Protein AF-A0A3D1BT10-F1 (afdb_monomer_lite)

pLDDT: mean 89.66, std 8.04, range [49.69, 96.81]

Sequence (81 aa):
CCGSTYDKKDEKFGHGLVFKEVKRMLNGKCILCQAFPVGLVLPDDQKEDPDAFMKIHLSDENFKGEIQERYDTFISEVSQI

Radius of gyration: 14.57 Å; chains: 1; bounding box: 29×29×35 Å

Structure (mmCIF, N/CA/C/O backbone):
dat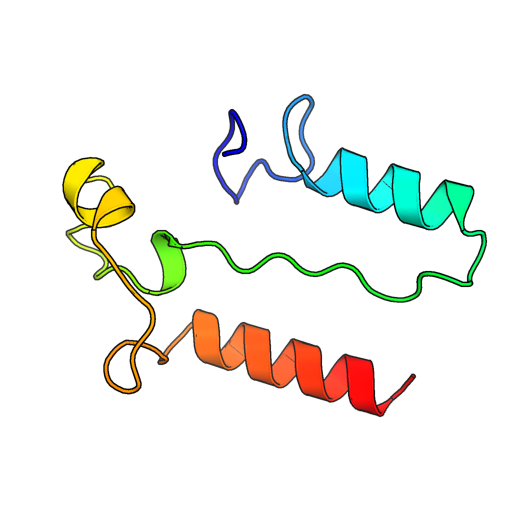a_AF-A0A3D1BT10-F1
#
_entry.id   AF-A0A3D1BT10-F1
#
loop_
_atom_site.group_PDB
_atom_site.id
_atom_site.type_symbol
_atom_site.label_atom_id
_atom_site.label_alt_id
_atom_site.label_comp_id
_atom_site.label_asym_id
_atom_site.label_entity_id
_atom_site.label_seq_id
_atom_site.pdbx_PDB_ins_code
_atom_site.Cartn_x
_atom_site.Cartn_y
_atom_site.Cartn_z
_atom_site.occupancy
_atom_site.B_iso_or_equiv
_atom_site.auth_seq_id
_atom_site.auth_comp_id
_atom_site.auth_asym_id
_atom_site.auth_atom_id
_atom_site.pdbx_PDB_model_num
ATOM 1 N N . CYS A 1 1 ? 0.194 10.232 -6.521 1.00 49.69 1 CYS A N 1
ATOM 2 C CA . CYS A 1 1 ? -0.329 11.573 -6.160 1.00 49.69 1 CYS A CA 1
ATOM 3 C C . CYS A 1 1 ? -0.098 11.928 -4.684 1.00 49.69 1 CYS A C 1
ATOM 5 O O . CYS A 1 1 ? -1.025 12.315 -3.983 1.00 49.69 1 CYS A O 1
ATOM 7 N N . CYS A 1 2 ? 1.148 11.869 -4.214 1.00 57.44 2 CYS A N 1
ATOM 8 C CA . CYS A 1 2 ? 1.582 12.523 -2.977 1.00 57.44 2 CYS A CA 1
ATOM 9 C C . CYS A 1 2 ? 2.894 13.226 -3.332 1.00 57.44 2 CYS A C 1
ATOM 11 O O . CYS A 1 2 ? 3.684 12.646 -4.071 1.00 57.44 2 CYS A O 1
ATOM 13 N N . GLY A 1 3 ? 3.119 14.462 -2.886 1.00 58.25 3 GLY A N 1
ATOM 14 C CA . GLY A 1 3 ? 4.310 15.249 -3.252 1.00 58.25 3 GLY A CA 1
ATOM 15 C C . GLY A 1 3 ? 5.623 14.749 -2.631 1.00 58.25 3 GLY A C 1
ATOM 16 O O . GLY A 1 3 ? 6.567 15.520 -2.506 1.00 58.25 3 GLY A O 1
ATOM 17 N N . SER A 1 4 ? 5.666 13.495 -2.179 1.00 69.94 4 SER A N 1
ATOM 18 C CA . SER A 1 4 ? 6.787 12.861 -1.496 1.00 69.94 4 SER A CA 1
ATOM 19 C C . SER A 1 4 ? 6.869 11.381 -1.870 1.00 69.94 4 SER A C 1
ATOM 21 O O . SER A 1 4 ? 5.861 10.750 -2.203 1.00 69.94 4 SER A O 1
ATOM 23 N N . THR A 1 5 ? 8.069 10.819 -1.764 1.00 81.81 5 THR A N 1
ATOM 24 C CA . THR A 1 5 ? 8.317 9.382 -1.893 1.00 81.81 5 THR A CA 1
ATOM 25 C C . THR A 1 5 ? 7.662 8.599 -0.744 1.00 81.81 5 THR A C 1
ATOM 27 O O . THR A 1 5 ? 7.224 9.178 0.260 1.00 81.81 5 THR A O 1
ATOM 30 N N . TYR A 1 6 ? 7.526 7.278 -0.895 1.00 83.62 6 TYR A N 1
ATOM 31 C CA . TYR A 1 6 ? 6.822 6.438 0.084 1.00 83.62 6 TYR A CA 1
ATOM 32 C C . TYR A 1 6 ? 7.573 6.303 1.417 1.00 83.62 6 TYR A C 1
ATOM 34 O O . TYR A 1 6 ? 6.969 6.274 2.488 1.00 83.62 6 TYR A O 1
ATOM 42 N N . ASP A 1 7 ? 8.895 6.275 1.365 1.00 86.81 7 ASP A N 1
ATOM 43 C CA . ASP A 1 7 ? 9.814 6.381 2.499 1.00 86.81 7 ASP A CA 1
ATOM 44 C C . ASP A 1 7 ? 9.526 7.627 3.355 1.00 86.81 7 ASP A C 1
ATOM 46 O O . ASP A 1 7 ? 9.577 7.552 4.581 1.00 86.81 7 ASP A O 1
ATOM 50 N N . LYS A 1 8 ? 9.065 8.722 2.737 1.00 88.75 8 LYS A N 1
ATOM 51 C CA . LYS A 1 8 ? 8.679 9.978 3.404 1.00 88.75 8 LYS A CA 1
ATOM 52 C C . LYS A 1 8 ? 7.187 10.087 3.724 1.00 88.75 8 LYS A C 1
ATOM 54 O O . LYS A 1 8 ? 6.681 11.180 3.980 1.00 88.75 8 LYS A O 1
ATOM 59 N N . LYS A 1 9 ? 6.447 8.972 3.722 1.00 90.44 9 LYS A N 1
ATOM 60 C CA . LYS A 1 9 ? 4.987 8.954 3.944 1.00 90.44 9 LYS A CA 1
ATOM 61 C C . LYS A 1 9 ? 4.529 9.594 5.255 1.00 90.44 9 LYS A C 1
ATOM 63 O O . LYS A 1 9 ? 3.380 10.010 5.327 1.00 90.44 9 LYS A O 1
ATOM 68 N N . ASP A 1 10 ? 5.388 9.685 6.264 1.00 92.56 10 ASP A N 1
ATOM 69 C CA . ASP A 1 10 ? 5.064 10.268 7.571 1.00 92.56 10 ASP A CA 1
ATOM 70 C C . ASP A 1 10 ? 5.614 11.691 7.776 1.00 92.56 10 ASP A C 1
ATOM 72 O O . ASP A 1 10 ? 5.405 12.278 8.838 1.00 92.56 10 ASP A O 1
ATOM 76 N N . GLU A 1 11 ? 6.297 12.259 6.778 1.00 92.94 11 GLU A N 1
ATOM 77 C CA . GLU A 1 11 ? 6.791 13.638 6.813 1.00 92.94 11 GLU A CA 1
ATOM 78 C C . GLU A 1 11 ? 5.693 14.653 6.445 1.00 92.94 11 GLU A C 1
ATOM 80 O O . GLU A 1 11 ? 4.573 14.288 6.094 1.00 92.94 11 GLU A O 1
ATOM 85 N N . LYS A 1 12 ? 6.021 15.955 6.485 1.00 88.50 12 LYS A N 1
ATOM 86 C CA . LYS A 1 12 ? 5.093 17.095 6.320 1.00 88.50 12 LYS A CA 1
ATOM 87 C C . LYS A 1 12 ? 4.103 16.978 5.147 1.00 88.50 12 LYS A C 1
ATOM 89 O O . LYS A 1 12 ? 2.995 17.494 5.253 1.00 88.50 12 LYS A O 1
ATOM 94 N N . PHE A 1 13 ? 4.496 16.341 4.043 1.00 87.56 13 PHE A N 1
ATOM 95 C CA . PHE A 1 13 ? 3.670 16.185 2.833 1.00 87.56 13 PHE A CA 1
ATOM 96 C C . PHE A 1 13 ? 3.278 14.731 2.531 1.00 87.56 13 PHE A C 1
ATOM 98 O O . PHE A 1 13 ? 2.726 14.442 1.467 1.00 87.56 13 PHE A O 1
ATOM 105 N N . GLY A 1 14 ? 3.567 13.817 3.452 1.00 89.44 14 GLY A N 1
ATOM 106 C CA . GLY A 1 14 ? 3.292 12.401 3.300 1.00 89.44 14 GLY A CA 1
ATOM 107 C C . GLY A 1 14 ? 1.844 12.037 3.644 1.00 89.44 14 GLY A C 1
ATOM 108 O O . GLY A 1 14 ? 1.223 12.593 4.552 1.00 89.44 14 GLY A O 1
ATOM 109 N N . HIS A 1 15 ? 1.293 11.058 2.924 1.00 89.81 15 HIS A N 1
ATOM 110 C CA . HIS A 1 15 ? -0.088 10.592 3.107 1.00 89.81 15 HIS A CA 1
ATOM 111 C C . HIS A 1 15 ? -0.347 9.928 4.470 1.00 89.81 15 HIS A C 1
ATOM 113 O O . HIS A 1 15 ? -1.494 9.861 4.907 1.00 89.81 15 HIS A O 1
ATOM 119 N N . GLY A 1 16 ? 0.690 9.469 5.172 1.00 93.25 16 GLY A N 1
ATOM 120 C CA . GLY A 1 16 ? 0.583 8.904 6.517 1.00 93.25 16 GLY A CA 1
ATOM 121 C C . GLY A 1 16 ? -0.007 9.892 7.525 1.00 93.25 16 GLY A C 1
ATOM 122 O O . GLY A 1 16 ? -0.734 9.485 8.431 1.00 93.25 16 GLY A O 1
ATOM 123 N N . LEU A 1 17 ? 0.197 11.200 7.324 1.00 94.06 17 LEU A N 1
ATOM 124 C CA . LEU A 1 17 ? -0.456 12.237 8.131 1.00 94.06 17 LEU A CA 1
ATOM 125 C C . LEU A 1 17 ? -1.979 12.253 7.936 1.00 94.06 17 LEU A C 1
ATOM 127 O O . LEU A 1 17 ? -2.717 12.424 8.904 1.00 94.06 17 LEU A O 1
ATOM 131 N N . VAL A 1 18 ? -2.456 12.000 6.713 1.00 93.06 18 VAL A N 1
ATOM 132 C CA . VAL A 1 18 ? -3.895 11.889 6.421 1.00 93.06 18 VAL A CA 1
ATOM 133 C C . VAL A 1 18 ? -4.483 10.672 7.130 1.00 93.06 18 VAL A C 1
ATOM 135 O O . VAL A 1 18 ? -5.531 10.777 7.760 1.00 93.06 18 VAL A O 1
ATOM 138 N N . PHE A 1 19 ? -3.794 9.528 7.099 1.00 94.44 19 PHE A N 1
ATOM 139 C CA . PHE A 1 19 ? -4.251 8.324 7.802 1.00 94.44 19 PHE A CA 1
ATOM 140 C C . PHE A 1 19 ? -4.326 8.531 9.317 1.00 94.44 19 PHE A C 1
ATOM 142 O O . PHE A 1 19 ? -5.297 8.107 9.943 1.00 94.44 19 PHE A O 1
ATOM 149 N N . LYS A 1 20 ? -3.344 9.223 9.910 1.00 93.94 20 LYS A N 1
ATOM 150 C CA . LYS A 1 20 ? -3.371 9.595 11.334 1.00 93.94 20 LYS A CA 1
ATOM 151 C C . LYS A 1 20 ? -4.591 10.453 11.664 1.00 93.94 20 LYS A C 1
ATOM 153 O O . LYS A 1 20 ? -5.272 10.184 12.652 1.00 93.94 20 LYS A O 1
ATOM 158 N N . GLU A 1 21 ? -4.896 11.435 10.821 1.00 95.38 21 GLU A N 1
ATOM 159 C CA . GLU A 1 21 ? -6.047 12.314 11.018 1.00 95.38 21 GLU A CA 1
ATOM 160 C C . GLU A 1 21 ? -7.380 11.564 10.896 1.00 95.38 21 GLU A C 1
ATOM 162 O O . GLU A 1 21 ? -8.243 11.692 11.764 1.00 95.38 21 GLU A O 1
ATOM 167 N N . VAL A 1 22 ? -7.525 10.697 9.891 1.00 95.25 22 VAL A N 1
ATOM 168 C CA . VAL A 1 22 ? -8.722 9.856 9.721 1.00 95.25 22 VAL A CA 1
ATOM 169 C C . VAL A 1 22 ? -8.923 8.932 10.924 1.00 95.25 22 VAL A C 1
ATOM 171 O O . VAL A 1 22 ? -10.025 8.871 11.475 1.00 95.25 22 VAL A O 1
ATOM 174 N N . LYS A 1 23 ? -7.864 8.258 11.393 1.00 95.38 23 LYS A N 1
ATOM 175 C CA . LYS A 1 23 ? -7.925 7.407 12.594 1.00 95.38 23 LYS A CA 1
ATOM 176 C C . LYS A 1 23 ? -8.341 8.199 13.835 1.00 95.38 23 LYS A C 1
ATOM 178 O O . LYS A 1 23 ? -9.176 7.725 14.606 1.00 95.38 23 LYS A O 1
ATOM 183 N N . ARG A 1 24 ? -7.815 9.419 14.000 1.00 95.50 24 ARG A N 1
ATOM 184 C CA . ARG A 1 24 ? -8.174 10.334 15.095 1.00 95.50 24 ARG A CA 1
ATOM 185 C C . ARG A 1 24 ? -9.651 10.729 15.041 1.00 95.50 24 ARG A C 1
ATOM 187 O O . ARG A 1 24 ? -10.337 10.638 16.054 1.00 95.50 24 ARG A O 1
ATOM 194 N N . MET A 1 25 ? -10.149 11.138 13.874 1.00 96.81 25 MET A N 1
ATOM 195 C CA . MET A 1 25 ? -11.548 11.544 13.681 1.00 96.81 25 MET A CA 1
ATOM 196 C C . MET A 1 25 ? -12.533 10.397 13.926 1.00 96.81 25 MET A C 1
ATOM 198 O O . MET A 1 25 ? -13.619 10.6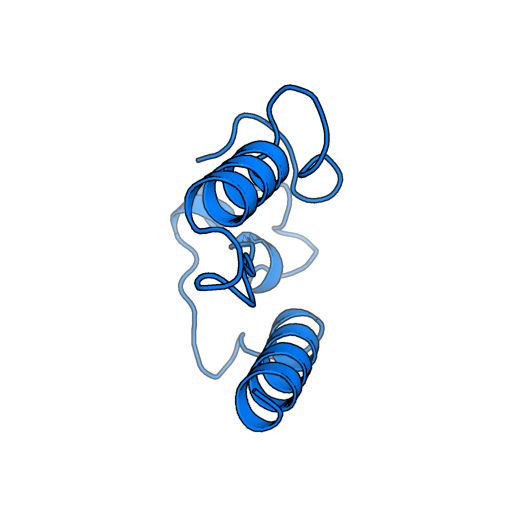15 14.459 1.00 96.81 25 MET A O 1
ATOM 202 N N . LEU A 1 26 ? -12.160 9.178 13.536 1.00 95.81 26 LEU A N 1
ATOM 203 C CA . LEU A 1 26 ? -13.028 8.004 13.616 1.00 95.81 26 LEU A CA 1
ATOM 204 C C . LEU A 1 26 ? -12.949 7.268 14.961 1.00 95.81 26 LEU A C 1
ATOM 206 O O . LEU A 1 26 ? -13.730 6.342 15.171 1.00 95.81 26 LEU A O 1
ATOM 210 N N . ASN A 1 27 ? -12.060 7.693 15.867 1.00 91.38 27 ASN A N 1
ATOM 211 C CA . ASN A 1 27 ? -11.978 7.280 17.273 1.00 91.38 27 ASN A CA 1
ATOM 212 C C . ASN A 1 27 ? -12.208 5.771 17.495 1.00 91.38 27 ASN A C 1
ATOM 214 O O . ASN A 1 27 ? -13.171 5.357 18.139 1.00 91.38 27 ASN A O 1
ATOM 218 N N . GLY A 1 28 ? -11.351 4.946 16.891 1.00 87.62 28 G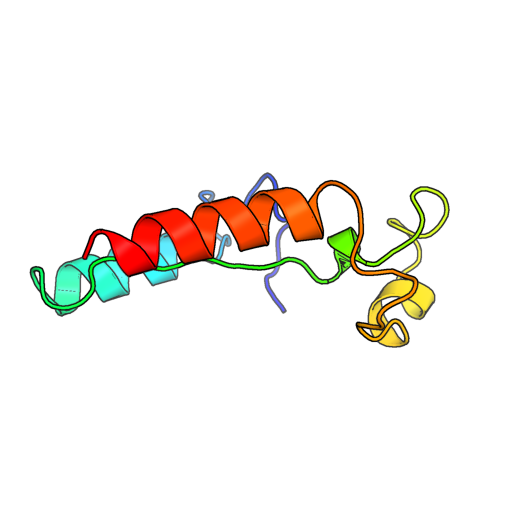LY A N 1
ATOM 219 C CA . GLY A 1 28 ? -11.399 3.485 17.019 1.00 87.62 28 GLY A CA 1
ATOM 220 C C . GLY A 1 28 ? -12.278 2.762 15.994 1.00 87.62 28 GLY A C 1
ATOM 221 O O . GLY A 1 28 ? -12.140 1.556 15.841 1.00 87.62 28 GLY A O 1
ATOM 222 N N . LYS A 1 29 ? -13.119 3.467 15.222 1.00 91.38 29 LYS A N 1
ATOM 223 C CA . LYS A 1 29 ? -13.865 2.851 14.103 1.00 91.38 29 LYS A CA 1
ATOM 224 C C . LYS A 1 29 ? -12.993 2.585 12.874 1.00 91.38 29 LYS A C 1
ATOM 226 O O . LYS A 1 29 ? -13.330 1.743 12.053 1.00 91.38 29 LYS A O 1
ATOM 231 N N . CYS A 1 30 ? -11.890 3.319 12.729 1.00 92.38 30 CYS A N 1
ATOM 232 C CA . CYS A 1 30 ? -10.892 3.079 11.692 1.00 92.38 30 CYS A CA 1
ATOM 233 C C . CYS A 1 30 ? -9.670 2.415 12.315 1.00 92.38 30 CYS A C 1
ATOM 235 O O . CYS A 1 30 ? -8.867 3.065 12.985 1.00 92.38 30 CYS A O 1
ATOM 237 N N . ILE A 1 31 ? -9.571 1.106 12.108 1.00 89.38 31 ILE A N 1
ATOM 238 C CA . ILE A 1 31 ? -8.585 0.254 12.775 1.00 89.38 31 ILE A CA 1
ATOM 2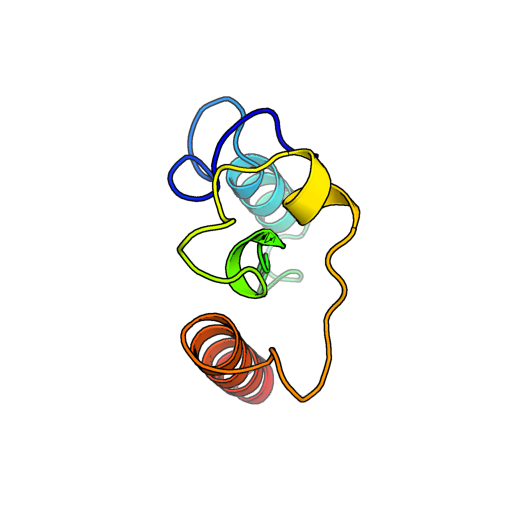39 C C . ILE A 1 31 ? -7.292 0.205 11.942 1.00 89.38 31 ILE A C 1
ATOM 241 O O . ILE A 1 31 ? -6.197 0.439 12.462 1.00 89.38 31 ILE A O 1
AT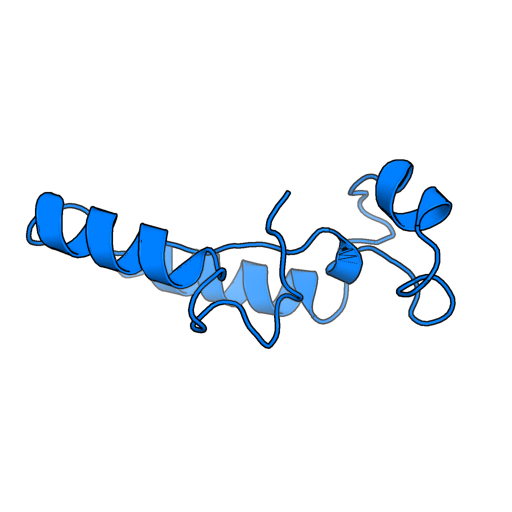OM 245 N N . LEU A 1 32 ? -7.417 0.067 10.617 1.00 91.88 32 LEU A N 1
ATOM 246 C CA . LEU A 1 32 ? -6.292 -0.042 9.687 1.00 91.88 32 LEU A CA 1
ATOM 247 C C . LEU A 1 32 ? -6.396 0.952 8.517 1.00 91.88 32 LEU A C 1
ATOM 249 O O . LEU A 1 32 ? -7.471 1.194 7.973 1.00 91.88 32 LEU A O 1
ATOM 253 N N . CYS A 1 33 ? -5.252 1.520 8.125 1.00 92.31 33 CYS A N 1
ATOM 254 C CA . CYS A 1 33 ? -5.068 2.270 6.882 1.00 92.31 33 CYS A CA 1
ATOM 255 C C . CYS A 1 33 ? -3.735 1.830 6.286 1.00 92.31 33 CYS A C 1
ATOM 257 O O . CYS A 1 33 ? -2.705 2.010 6.934 1.00 92.31 33 CYS A O 1
ATOM 259 N N . GLN A 1 34 ? -3.753 1.286 5.073 1.00 91.06 34 GLN A N 1
ATOM 260 C CA . GLN A 1 34 ? -2.556 0.794 4.403 1.00 91.06 34 GLN A CA 1
ATOM 261 C C . GLN A 1 34 ? -2.517 1.328 2.973 1.00 91.06 34 GLN A C 1
ATOM 263 O O . GLN A 1 34 ? -3.508 1.270 2.249 1.00 91.06 34 GLN A O 1
ATOM 268 N N . ALA A 1 35 ? -1.361 1.856 2.574 1.00 91.50 35 ALA A N 1
ATOM 269 C CA . ALA A 1 35 ? -1.098 2.258 1.199 1.00 91.50 35 ALA A CA 1
ATOM 270 C C . ALA A 1 35 ? -0.209 1.221 0.504 1.00 91.50 35 ALA A C 1
ATOM 272 O O . ALA A 1 35 ? 0.729 0.693 1.111 1.00 91.50 35 ALA A O 1
ATOM 273 N N . PHE A 1 36 ? -0.488 0.999 -0.780 1.00 92.00 36 PHE A N 1
ATOM 274 C CA . PHE A 1 36 ? 0.287 0.163 -1.692 1.00 92.00 36 PHE A CA 1
ATOM 275 C C . PHE A 1 36 ? 0.860 1.056 -2.802 1.00 92.00 36 PHE A C 1
ATOM 277 O O . PHE A 1 36 ? 0.117 1.485 -3.687 1.00 92.00 36 PHE A O 1
ATOM 284 N N . PRO A 1 37 ? 2.148 1.431 -2.732 1.00 89.00 37 PRO A N 1
ATOM 285 C CA . PRO A 1 37 ? 2.778 2.272 -3.744 1.00 89.00 37 PRO A CA 1
ATOM 286 C C . PRO A 1 37 ? 2.817 1.589 -5.107 1.00 89.00 37 PRO A C 1
ATOM 288 O O . PRO A 1 37 ? 3.233 0.441 -5.214 1.00 89.00 37 PRO A O 1
ATOM 291 N N . VAL A 1 38 ? 2.486 2.338 -6.159 1.00 87.81 38 VAL A N 1
ATOM 292 C CA . VAL A 1 38 ? 2.580 1.863 -7.551 1.00 87.81 38 VAL A CA 1
ATOM 293 C C . VAL A 1 38 ? 4.006 1.422 -7.902 1.00 87.81 38 VAL A C 1
ATOM 295 O O . VAL A 1 38 ? 4.193 0.458 -8.628 1.00 87.81 38 VAL A O 1
ATOM 298 N N . GLY A 1 39 ? 5.029 2.046 -7.311 1.00 88.75 39 GLY A N 1
ATOM 299 C CA . GLY A 1 39 ? 6.422 1.646 -7.527 1.00 88.75 39 GLY A CA 1
ATOM 300 C C . GLY A 1 39 ? 6.770 0.224 -7.068 1.00 88.75 39 GLY A C 1
ATOM 301 O O . GLY A 1 39 ? 7.832 -0.267 -7.431 1.00 88.75 39 GLY A O 1
ATOM 302 N N . LEU A 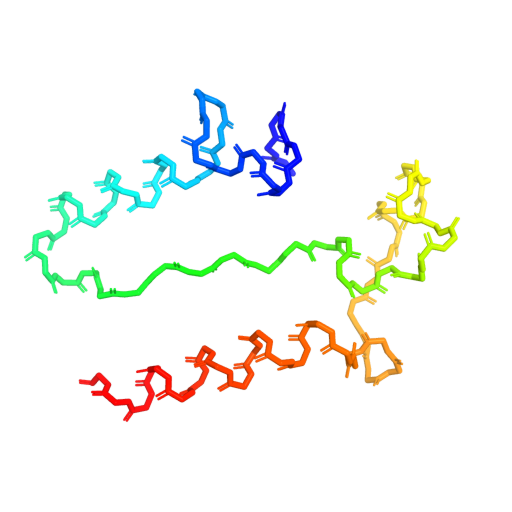1 40 ? 5.903 -0.454 -6.305 1.00 90.88 40 LEU A N 1
ATOM 303 C CA . LEU A 1 40 ? 6.125 -1.853 -5.929 1.00 90.88 40 LEU A CA 1
ATOM 304 C C . LEU A 1 40 ? 5.851 -2.846 -7.064 1.00 90.88 40 LEU A C 1
ATOM 306 O O . LEU A 1 40 ? 6.326 -3.972 -6.988 1.00 90.88 40 LEU A O 1
ATOM 310 N N . VAL A 1 41 ? 5.091 -2.448 -8.089 1.00 92.56 41 VAL A N 1
ATOM 311 C CA . VAL A 1 41 ? 4.847 -3.281 -9.282 1.00 92.56 41 VAL A CA 1
ATOM 312 C C . VAL A 1 41 ? 5.795 -2.949 -10.435 1.00 92.56 41 VAL A C 1
ATOM 314 O O . VAL A 1 41 ? 5.707 -3.559 -11.500 1.00 92.56 41 VAL A O 1
ATOM 317 N N . LEU A 1 42 ? 6.690 -1.975 -10.238 1.00 91.44 42 LEU A N 1
ATOM 318 C CA . LEU A 1 42 ? 7.720 -1.629 -11.210 1.00 91.44 42 LEU A CA 1
ATOM 319 C C . LEU A 1 42 ? 8.956 -2.514 -11.026 1.00 91.44 42 LEU A C 1
ATOM 321 O O . LEU A 1 42 ? 9.395 -2.719 -9.889 1.00 91.44 42 LEU A O 1
ATOM 325 N N . PRO A 1 43 ? 9.568 -2.962 -12.133 1.00 88.19 43 PRO A N 1
ATOM 326 C CA . PRO A 1 43 ? 10.944 -3.440 -12.131 1.00 88.19 43 PRO A CA 1
ATOM 327 C C . PRO A 1 43 ? 11.896 -2.425 -11.480 1.00 88.19 43 PRO A C 1
ATOM 329 O O . PRO A 1 43 ? 11.708 -1.215 -11.625 1.00 88.19 43 PRO A O 1
ATOM 332 N N . ASP A 1 44 ? 12.922 -2.905 -10.771 1.00 85.69 44 ASP A N 1
ATOM 333 C CA . ASP A 1 44 ? 13.856 -2.047 -10.026 1.00 85.69 44 ASP A CA 1
ATOM 334 C C . ASP A 1 44 ? 14.563 -1.013 -10.916 1.00 85.69 44 ASP A C 1
ATOM 336 O O . ASP A 1 44 ? 14.768 0.125 -10.496 1.00 85.69 44 ASP A O 1
ATOM 340 N N . ASP A 1 45 ? 14.871 -1.385 -12.157 1.00 88.81 45 ASP A N 1
ATOM 341 C CA . ASP A 1 45 ? 15.498 -0.534 -13.173 1.00 88.81 45 ASP A CA 1
ATOM 342 C C . ASP A 1 45 ? 14.563 0.553 -13.732 1.00 88.81 45 ASP A C 1
ATOM 344 O O . ASP A 1 45 ? 15.027 1.475 -14.399 1.00 88.81 45 ASP A O 1
ATOM 348 N N . GLN A 1 46 ? 13.262 0.480 -13.439 1.00 88.56 46 GLN A N 1
ATOM 349 C CA . GLN A 1 46 ? 12.239 1.417 -13.920 1.00 88.56 46 GLN A CA 1
ATOM 350 C C . GLN A 1 46 ? 11.599 2.241 -12.796 1.00 88.56 46 GLN A C 1
ATOM 352 O O . GLN A 1 46 ? 10.728 3.068 -13.058 1.00 88.56 46 GLN A O 1
ATOM 357 N N . LYS A 1 47 ? 12.021 2.061 -11.537 1.00 82.69 47 LYS A N 1
ATOM 358 C CA . LYS A 1 47 ? 11.438 2.770 -10.382 1.00 82.69 47 LYS A CA 1
ATOM 359 C C . LYS A 1 47 ? 11.603 4.291 -10.436 1.00 82.69 47 LYS A C 1
ATOM 361 O O . LYS A 1 47 ? 10.788 5.003 -9.852 1.00 82.69 47 LYS A O 1
ATOM 366 N N . GLU A 1 48 ? 12.632 4.777 -11.125 1.00 83.00 48 GLU A N 1
ATOM 367 C CA . GLU A 1 48 ? 12.893 6.208 -11.317 1.00 83.00 48 GLU A CA 1
ATOM 368 C C . GLU A 1 48 ? 12.343 6.755 -12.645 1.00 83.00 48 GLU A C 1
ATOM 370 O O . GLU A 1 48 ? 12.404 7.964 -12.861 1.00 83.00 48 GLU A O 1
ATOM 375 N N . ASP A 1 49 ? 11.783 5.904 -13.518 1.00 86.94 49 ASP A N 1
ATOM 376 C CA . ASP A 1 49 ? 11.204 6.314 -14.801 1.00 86.94 49 ASP A CA 1
ATOM 377 C C . ASP A 1 49 ? 9.758 6.822 -14.600 1.00 86.94 49 ASP A C 1
ATOM 379 O O . ASP A 1 49 ? 8.850 6.035 -14.291 1.00 86.94 49 ASP A O 1
ATOM 383 N N . PRO A 1 50 ? 9.500 8.132 -14.795 1.00 86.19 50 PRO A N 1
ATOM 384 C CA . PRO A 1 50 ? 8.168 8.699 -14.614 1.00 86.19 50 PRO A CA 1
ATOM 385 C C . PRO A 1 50 ? 7.135 8.140 -15.600 1.00 86.19 50 PRO A C 1
ATOM 387 O O . PRO A 1 50 ? 5.966 7.991 -15.239 1.00 86.19 50 PRO A O 1
ATOM 390 N N . ASP A 1 51 ? 7.538 7.817 -16.830 1.00 89.19 51 ASP A N 1
ATOM 391 C CA . ASP A 1 51 ? 6.637 7.284 -17.852 1.00 89.19 51 ASP A CA 1
ATOM 392 C C . ASP A 1 51 ? 6.272 5.833 -17.548 1.00 89.19 51 ASP A C 1
ATOM 394 O O . ASP A 1 51 ? 5.104 5.450 -17.689 1.00 89.19 51 ASP A O 1
ATOM 398 N N . ALA A 1 52 ? 7.244 5.033 -17.099 1.00 88.69 52 ALA A N 1
ATOM 399 C CA . ALA A 1 52 ? 6.989 3.671 -16.641 1.00 88.69 52 ALA A CA 1
ATOM 400 C C . ALA A 1 52 ? 6.021 3.678 -15.450 1.00 88.69 52 ALA A C 1
ATOM 402 O O . ALA A 1 52 ? 5.022 2.955 -15.461 1.00 88.69 52 ALA A O 1
ATOM 403 N N . PHE A 1 53 ? 6.240 4.566 -14.475 1.00 86.44 53 PHE A N 1
ATOM 404 C CA . PHE A 1 53 ? 5.363 4.729 -13.313 1.00 86.44 53 PHE A CA 1
ATOM 405 C C . PHE A 1 53 ? 3.918 5.082 -13.685 1.00 86.44 53 PHE A C 1
ATOM 407 O O . PHE A 1 53 ? 2.982 4.633 -13.026 1.00 86.44 53 PHE A O 1
ATOM 414 N N . MET A 1 54 ? 3.715 5.876 -14.738 1.00 86.38 54 MET A N 1
ATOM 415 C CA . MET A 1 54 ? 2.375 6.270 -15.186 1.00 86.38 54 MET A CA 1
ATOM 416 C C . MET A 1 54 ? 1.665 5.190 -16.014 1.00 86.38 54 MET A C 1
ATOM 418 O O . MET A 1 54 ? 0.436 5.198 -16.086 1.00 86.38 54 MET A O 1
ATOM 422 N N . LYS A 1 55 ? 2.410 4.286 -16.661 1.00 90.44 55 LYS A N 1
ATOM 423 C CA . LYS A 1 55 ? 1.863 3.249 -17.556 1.00 90.44 55 LYS A CA 1
ATOM 424 C C . LYS A 1 55 ? 1.737 1.877 -16.900 1.00 90.44 55 LYS A C 1
ATOM 426 O O . LYS A 1 55 ? 0.992 1.039 -17.412 1.00 90.44 55 LYS A O 1
ATOM 431 N N . ILE A 1 56 ? 2.464 1.622 -15.814 1.00 90.94 56 ILE A N 1
ATOM 432 C CA . ILE A 1 56 ? 2.447 0.328 -15.133 1.00 90.94 56 ILE A CA 1
ATOM 433 C C . ILE A 1 56 ? 1.058 0.034 -14.556 1.00 90.94 56 ILE A C 1
ATOM 435 O O . ILE A 1 56 ? 0.397 0.898 -13.982 1.00 90.94 56 ILE A O 1
ATOM 439 N N . HIS A 1 57 ? 0.622 -1.210 -14.713 1.00 91.38 57 HIS A N 1
ATOM 440 C CA . HIS A 1 57 ? -0.613 -1.726 -14.136 1.00 91.38 57 HIS A CA 1
ATOM 441 C C . HIS A 1 57 ? -0.300 -3.008 -13.379 1.00 91.38 57 HIS A C 1
ATOM 443 O O . HIS A 1 57 ? 0.576 -3.770 -13.785 1.00 91.38 57 HIS A O 1
ATOM 449 N N . LEU A 1 58 ? -1.019 -3.243 -12.284 1.00 93.38 58 LEU A N 1
ATOM 450 C CA . LEU A 1 58 ? -0.930 -4.495 -11.543 1.00 93.38 58 LEU A CA 1
ATOM 451 C C . LEU A 1 58 ? -1.377 -5.667 -12.435 1.00 93.38 58 LEU A C 1
ATOM 453 O O . LEU A 1 58 ? -2.407 -5.581 -13.103 1.00 93.38 58 LEU A O 1
ATOM 457 N N . SER A 1 59 ? -0.614 -6.752 -12.419 1.00 94.44 59 SER A N 1
ATOM 458 C CA . SER A 1 59 ? -0.895 -8.015 -13.098 1.00 94.44 59 SER A CA 1
ATOM 459 C C . SER A 1 59 ? -0.383 -9.185 -12.258 1.00 94.44 59 SER A C 1
ATOM 461 O O . SER A 1 59 ? 0.438 -9.005 -11.358 1.00 94.44 59 SER A O 1
ATOM 463 N N . ASP A 1 60 ? -0.807 -10.405 -12.584 1.00 94.81 60 ASP A N 1
ATOM 464 C CA . ASP A 1 60 ? -0.308 -11.612 -11.910 1.00 94.81 60 ASP A CA 1
ATOM 465 C C . ASP A 1 60 ? 1.217 -11.770 -12.060 1.00 94.81 60 ASP A C 1
ATOM 467 O O . ASP A 1 60 ? 1.890 -12.327 -11.196 1.00 94.81 60 ASP A O 1
ATOM 471 N N . GLU A 1 61 ? 1.794 -11.239 -13.142 1.00 94.50 61 GLU A N 1
ATOM 472 C CA . GLU A 1 61 ? 3.230 -11.329 -13.412 1.00 94.50 61 GLU A CA 1
ATOM 473 C C . GLU A 1 61 ? 4.074 -10.408 -12.522 1.00 94.50 61 GLU A C 1
ATOM 475 O O . GLU A 1 61 ? 5.239 -10.729 -12.247 1.00 94.50 61 GLU A O 1
ATOM 480 N N . ASN A 1 62 ? 3.520 -9.265 -12.097 1.00 94.38 62 ASN A N 1
ATOM 481 C CA . ASN A 1 62 ? 4.218 -8.261 -11.286 1.00 94.38 62 ASN A CA 1
ATOM 482 C C . ASN A 1 62 ? 3.727 -8.183 -9.834 1.00 94.38 62 ASN A C 1
ATOM 484 O O . ASN A 1 62 ? 4.331 -7.477 -9.026 1.00 94.38 62 ASN A O 1
ATOM 488 N N . PHE A 1 63 ? 2.709 -8.961 -9.468 1.00 95.31 63 PHE A N 1
ATOM 489 C CA . PHE A 1 63 ? 2.317 -9.173 -8.081 1.00 95.31 63 PHE A CA 1
ATOM 490 C C . PHE A 1 63 ? 3.220 -10.212 -7.402 1.00 95.31 63 PHE A C 1
ATOM 492 O O . PHE A 1 63 ? 2.836 -11.352 -7.155 1.00 95.31 63 PHE A O 1
ATOM 499 N N . LYS A 1 64 ? 4.466 -9.824 -7.135 1.00 94.06 64 LYS A N 1
ATOM 500 C CA . LYS A 1 64 ? 5.475 -10.665 -6.475 1.00 94.06 64 LYS A CA 1
ATOM 501 C C . LYS A 1 64 ? 6.478 -9.808 -5.708 1.00 94.06 64 LYS A C 1
ATOM 503 O O . LYS A 1 64 ? 6.658 -8.633 -6.020 1.00 94.06 64 LYS A O 1
ATOM 508 N N . GLY A 1 65 ? 7.155 -10.392 -4.723 1.00 92.25 65 GLY A N 1
ATOM 509 C CA . GLY A 1 65 ? 8.112 -9.669 -3.875 1.00 92.25 65 GLY A CA 1
ATOM 510 C C . GLY A 1 65 ? 7.414 -8.745 -2.871 1.00 92.25 65 GLY A C 1
ATOM 511 O O . GLY A 1 65 ? 6.393 -9.124 -2.300 1.00 92.25 65 GLY A O 1
ATOM 512 N N . GLU A 1 66 ? 7.935 -7.526 -2.669 1.00 92.31 66 GLU A N 1
ATOM 513 C CA . GLU A 1 66 ? 7.487 -6.623 -1.588 1.00 92.31 66 GLU A CA 1
ATOM 514 C C . GLU A 1 66 ? 5.973 -6.333 -1.623 1.00 92.31 66 GLU A C 1
ATOM 516 O O . GLU A 1 66 ? 5.336 -6.234 -0.572 1.00 92.31 66 GLU A O 1
ATOM 521 N N . ILE A 1 67 ? 5.362 -6.210 -2.811 1.00 93.88 67 ILE A N 1
ATOM 522 C CA . ILE A 1 67 ? 3.912 -5.975 -2.899 1.00 93.88 67 ILE A CA 1
ATOM 523 C C . ILE A 1 67 ? 3.099 -7.148 -2.346 1.00 93.88 67 ILE A C 1
ATOM 525 O O . ILE A 1 67 ? 2.106 -6.921 -1.653 1.00 93.88 67 ILE A O 1
ATOM 529 N N . GLN A 1 68 ? 3.535 -8.378 -2.621 1.00 95.62 68 GLN A N 1
ATOM 530 C CA . GLN A 1 68 ? 2.867 -9.586 -2.160 1.00 95.62 68 GLN A CA 1
ATOM 531 C C . GLN A 1 68 ? 3.032 -9.736 -0.645 1.00 95.62 68 GLN A C 1
ATOM 533 O O . GLN A 1 68 ? 2.041 -9.899 0.057 1.00 95.62 68 GLN A O 1
ATOM 538 N N . GLU A 1 69 ? 4.246 -9.558 -0.118 1.00 95.56 69 GLU A N 1
ATOM 539 C CA . GLU A 1 69 ? 4.510 -9.611 1.329 1.00 95.56 69 GLU A CA 1
ATOM 540 C C . GLU A 1 69 ? 3.670 -8.584 2.109 1.00 95.56 69 GLU A C 1
ATOM 542 O O . GLU A 1 69 ? 3.078 -8.890 3.151 1.00 95.56 69 GLU A O 1
ATOM 547 N N . ARG A 1 70 ? 3.572 -7.353 1.584 1.00 94.56 70 ARG A N 1
ATOM 548 C CA . ARG A 1 70 ? 2.745 -6.293 2.175 1.00 94.56 70 ARG A CA 1
ATOM 549 C C . ARG A 1 70 ? 1.256 -6.633 2.109 1.00 94.56 70 ARG A C 1
ATOM 551 O O . ARG A 1 70 ? 0.527 -6.299 3.041 1.00 94.56 70 ARG A O 1
ATOM 558 N N . TYR A 1 71 ? 0.801 -7.273 1.034 1.00 95.50 71 TYR A N 1
ATOM 559 C CA . TYR A 1 71 ? -0.586 -7.715 0.900 1.00 95.50 71 TYR A CA 1
ATOM 560 C C . TYR A 1 71 ? -0.915 -8.849 1.871 1.00 95.50 71 TYR A C 1
ATOM 562 O O . TYR A 1 71 ? -1.908 -8.759 2.587 1.00 95.50 71 TYR A O 1
ATOM 570 N N . ASP A 1 72 ? -0.063 -9.866 1.959 1.00 95.94 72 ASP A N 1
ATOM 571 C CA . ASP A 1 72 ? -0.259 -11.002 2.861 1.00 95.94 72 ASP A CA 1
ATOM 572 C C . ASP A 1 72 ? -0.306 -10.534 4.322 1.00 95.94 72 ASP A C 1
ATOM 574 O O . ASP A 1 72 ? -1.189 -10.932 5.088 1.00 95.94 72 ASP A O 1
ATOM 578 N N . THR A 1 73 ? 0.582 -9.603 4.689 1.00 94.88 73 THR A N 1
ATOM 579 C CA . THR A 1 73 ? 0.559 -8.940 6.002 1.00 94.88 73 THR A CA 1
ATOM 580 C C . THR A 1 73 ? -0.757 -8.196 6.224 1.00 94.88 73 THR A C 1
ATOM 582 O O . THR A 1 73 ? -1.397 -8.376 7.258 1.00 94.88 73 THR A O 1
ATOM 585 N N . PHE A 1 74 ? -1.200 -7.404 5.244 1.00 95.19 74 PHE A N 1
ATOM 586 C CA . PHE A 1 74 ? -2.456 -6.661 5.327 1.00 95.19 74 PHE A CA 1
ATOM 587 C C . PHE A 1 74 ? -3.665 -7.586 5.523 1.00 95.19 74 PHE A C 1
ATOM 589 O O . PHE A 1 74 ? -4.500 -7.321 6.384 1.00 95.19 74 PHE A O 1
ATOM 596 N N . ILE A 1 75 ? -3.761 -8.683 4.770 1.00 95.88 75 ILE A N 1
ATOM 597 C CA . ILE A 1 75 ? -4.862 -9.645 4.907 1.00 95.88 75 ILE A CA 1
ATOM 598 C C . ILE A 1 75 ? -4.820 -10.346 6.264 1.00 95.88 75 ILE A C 1
ATOM 600 O O . ILE A 1 75 ? -5.867 -10.508 6.891 1.00 95.88 75 ILE A O 1
ATOM 604 N N . SER A 1 76 ? -3.630 -10.714 6.745 1.00 95.31 76 SER A N 1
ATOM 605 C CA . SER A 1 76 ? -3.457 -11.285 8.083 1.00 95.31 76 SER A CA 1
ATOM 606 C C . SER A 1 76 ? -3.974 -10.333 9.164 1.00 95.31 76 SER A C 1
ATOM 608 O O . SER A 1 76 ? -4.802 -10.732 9.980 1.00 95.31 76 SER A O 1
ATOM 610 N N . GLU A 1 77 ? -3.581 -9.057 9.121 1.00 92.81 77 GLU A N 1
ATOM 611 C CA . GLU A 1 77 ? -4.064 -8.041 10.064 1.00 92.81 77 GLU A CA 1
ATOM 612 C C . GLU A 1 77 ? -5.581 -7.859 9.978 1.00 92.81 77 GLU A C 1
ATOM 614 O O . GLU A 1 77 ? -6.253 -7.878 11.005 1.00 92.81 77 GLU A O 1
ATOM 619 N N . VAL A 1 78 ? -6.142 -7.742 8.770 1.00 92.94 78 VAL A N 1
ATOM 620 C CA . VAL A 1 78 ? -7.594 -7.605 8.574 1.00 92.94 78 VAL A CA 1
ATOM 621 C C . VAL A 1 78 ? -8.355 -8.814 9.110 1.00 92.94 78 VAL A C 1
ATOM 623 O O . VAL A 1 78 ? -9.426 -8.645 9.679 1.00 92.94 78 VAL A O 1
ATOM 626 N N . SER A 1 79 ? -7.813 -10.023 8.967 1.00 93.06 79 SER A N 1
ATOM 627 C CA . SER A 1 79 ? -8.455 -11.247 9.462 1.00 93.06 79 SER A CA 1
ATOM 628 C C . SER A 1 79 ? -8.486 -11.369 10.991 1.00 93.06 79 SER A C 1
ATOM 630 O O . SER A 1 79 ? -9.227 -12.194 11.521 1.00 93.06 79 SER A O 1
ATOM 632 N N . GLN A 1 80 ? -7.678 -10.570 11.693 1.00 88.00 80 GLN A N 1
ATOM 633 C CA . GLN A 1 80 ? -7.586 -10.544 13.156 1.00 88.00 80 GLN A CA 1
ATOM 634 C C . GLN A 1 80 ? -8.415 -9.420 13.798 1.00 88.00 80 GLN A C 1
ATOM 636 O O . GLN A 1 80 ? -8.453 -9.326 15.027 1.00 88.00 80 GLN A O 1
ATOM 641 N N . ILE A 1 81 ? -9.039 -8.565 12.981 1.00 82.50 81 ILE A N 1
ATOM 642 C CA . ILE A 1 81 ? -9.924 -7.469 13.400 1.00 82.50 81 ILE A CA 1
ATOM 643 C C . ILE A 1 81 ? -11.359 -7.982 13.520 1.00 82.50 81 ILE A C 1
ATOM 645 O O . ILE A 1 81 ? -11.998 -7.654 14.547 1.00 82.50 81 ILE A O 1
#

Foldseek 3Di:
DFPDDQVCLPPPGHCVVVVVVVCVVCVPPCDDDDDDQLLQLDDPVCSPPPVCSVPDDDDPVSCDDPNVVSVVVVVVVVVVD

Secondary structure (DSSP, 8-state):
--SS-STTTTSTT-THHHHHHHHHHHTTS--------GGGGS-GGGTT-HHHHHH----TTT--THHHHHHHHHHHHHHT-